Protein AF-A0A0G0T433-F1 (afdb_monomer_lite)

Radius of gyration: 14.04 Å; chains: 1; bounding box: 41×18×37 Å

Sequence (65 aa):
MHRLHQPLKVMTILGTRPEIIRLSCVLPKMDEYFDHVIVYTNQSYDYELSQIFFNDLLQKRNLPS

pLDDT: mean 74.14, std 16.66, ra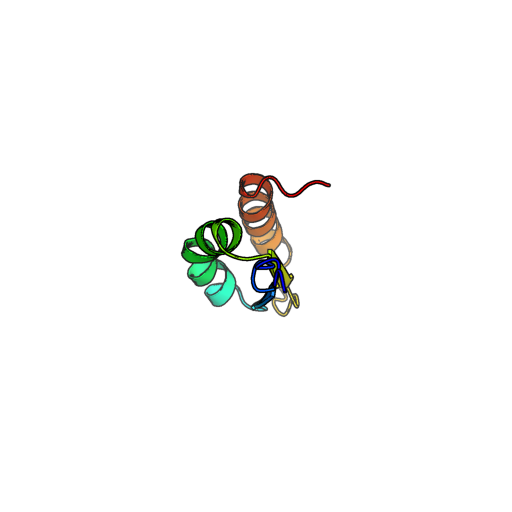nge [33.94, 95.0]

Foldseek 3Di:
DDPPPDQAEEEAEDEDPVCLVVCLVPVLVCVVRHNYHYHYPPNDPDDVVVVVSVCVSVVVNPDDD

Secondary structure (DSSP, 8-state):
-----PPPEEEEEE-SHHHHHHHHTTHHHHHHHSEEEEEE----S-HHHHHHHHHHHHHTTT---

Structure (mmCIF, N/CA/C/O backbone):
data_AF-A0A0G0T433-F1
#
_entry.id   AF-A0A0G0T433-F1
#
loop_
_atom_site.group_PDB
_atom_site.id
_atom_site.type_symbol
_atom_site.label_atom_id
_atom_site.label_alt_id
_atom_site.label_comp_id
_atom_site.label_asym_id
_atom_site.label_entity_id
_atom_site.label_seq_id
_atom_site.pdbx_PDB_ins_code
_atom_site.Cartn_x
_atom_site.Cartn_y
_atom_site.Cartn_z
_atom_site.occupancy
_atom_site.B_iso_or_equiv
_atom_site.auth_seq_id
_atom_site.auth_comp_id
_atom_site.auth_asym_id
_atom_site.auth_atom_id
_atom_site.pdbx_PDB_model_num
ATOM 1 N N . MET A 1 1 ? -26.182 -4.902 24.999 1.00 41.75 1 MET A N 1
ATOM 2 C CA . MET A 1 1 ? -25.163 -5.633 24.212 1.00 41.75 1 MET A CA 1
ATOM 3 C C . MET A 1 1 ? -24.285 -4.619 23.491 1.00 41.75 1 MET A C 1
ATOM 5 O O . MET A 1 1 ? -24.729 -4.045 22.508 1.00 41.75 1 MET A O 1
ATOM 9 N N . HIS A 1 2 ? -23.083 -4.335 23.999 1.00 48.28 2 HIS A N 1
ATOM 10 C CA . HIS A 1 2 ? -22.146 -3.430 23.326 1.00 48.28 2 HIS A CA 1
ATOM 11 C C . HIS A 1 2 ? -21.411 -4.194 22.220 1.00 48.28 2 HIS A C 1
ATOM 13 O O . HIS A 1 2 ? -20.462 -4.924 22.492 1.00 48.28 2 HIS A O 1
ATOM 19 N N . ARG A 1 3 ? -21.847 -4.038 20.965 1.00 58.16 3 ARG A N 1
ATOM 20 C CA . ARG A 1 3 ? -20.999 -4.362 19.814 1.00 58.16 3 ARG A CA 1
ATOM 21 C C . ARG A 1 3 ? -19.957 -3.247 19.731 1.00 58.16 3 ARG A C 1
ATOM 23 O O . ARG A 1 3 ? -20.254 -2.156 19.253 1.00 58.16 3 ARG A O 1
ATOM 30 N N . LEU A 1 4 ? -18.771 -3.500 20.283 1.00 65.62 4 LEU A N 1
ATOM 31 C CA . LEU A 1 4 ? -17.592 -2.672 20.042 1.00 65.62 4 LEU A CA 1
ATOM 32 C C . LEU A 1 4 ? -17.401 -2.638 18.520 1.00 65.62 4 LEU A C 1
ATOM 34 O O . LEU A 1 4 ? -17.200 -3.688 17.911 1.00 65.62 4 LEU A O 1
ATOM 38 N N . HIS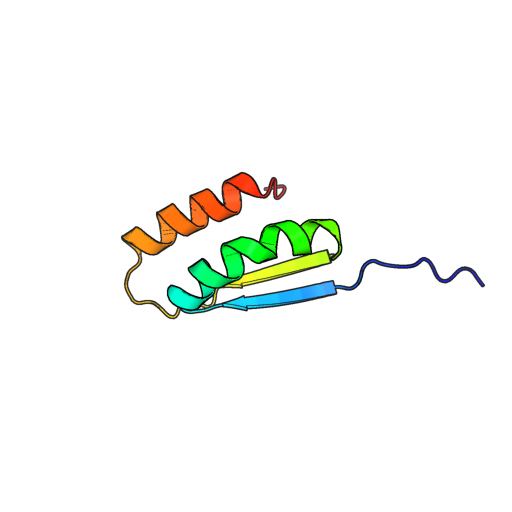 A 1 5 ? -17.578 -1.472 17.898 1.00 67.69 5 HIS A N 1
ATOM 39 C CA . HIS A 1 5 ? -17.332 -1.310 16.468 1.00 67.69 5 HIS A CA 1
ATOM 40 C C . HIS A 1 5 ? -15.834 -1.485 16.246 1.00 67.69 5 HIS A C 1
ATOM 42 O O . HIS A 1 5 ? -15.055 -0.567 16.484 1.00 67.69 5 HIS A O 1
ATOM 48 N N . GLN A 1 6 ? -15.427 -2.695 15.870 1.00 78.12 6 GLN A N 1
ATOM 49 C CA . GLN A 1 6 ? -14.059 -2.931 15.443 1.00 78.12 6 GLN A CA 1
ATOM 50 C C . GLN A 1 6 ? -13.890 -2.366 14.029 1.00 78.12 6 GLN A C 1
ATOM 52 O O . GLN A 1 6 ? -14.799 -2.541 13.208 1.00 78.12 6 GLN A O 1
ATOM 57 N N . PRO A 1 7 ? -12.772 -1.677 13.745 1.00 82.38 7 PRO A N 1
ATOM 58 C CA . PRO A 1 7 ? -12.475 -1.215 12.398 1.00 82.38 7 PRO A CA 1
ATOM 59 C C . PRO A 1 7 ? -12.472 -2.408 11.438 1.00 82.38 7 PRO A C 1
ATOM 61 O O . PRO A 1 7 ? -12.015 -3.503 11.777 1.00 82.38 7 PRO A O 1
ATOM 64 N N . LEU A 1 8 ? -13.032 -2.208 10.244 1.00 93.56 8 LEU A N 1
ATOM 65 C CA . LEU A 1 8 ? -13.068 -3.249 9.225 1.00 93.56 8 LEU A CA 1
ATOM 66 C C . LEU A 1 8 ? -11.632 -3.559 8.786 1.00 93.56 8 LEU A C 1
ATOM 68 O O . LEU A 1 8 ? -10.883 -2.651 8.422 1.00 93.56 8 LEU A O 1
ATOM 72 N N . LYS A 1 9 ? -11.274 -4.845 8.810 1.00 94.19 9 LYS A N 1
ATOM 73 C CA . LYS A 1 9 ? -9.979 -5.324 8.329 1.00 94.19 9 LYS A CA 1
ATOM 74 C C . LYS A 1 9 ? -9.990 -5.411 6.812 1.00 94.19 9 LYS A C 1
ATOM 76 O O . LYS A 1 9 ? -10.836 -6.105 6.246 1.00 94.19 9 LYS A O 1
ATOM 81 N N . VAL A 1 10 ? -9.055 -4.727 6.164 1.00 95.00 10 VAL A N 1
ATOM 82 C CA . VAL A 1 10 ? -8.944 -4.680 4.702 1.00 95.00 10 VAL A CA 1
ATOM 83 C C . VAL A 1 10 ? -7.550 -5.131 4.293 1.00 95.00 10 VAL A C 1
ATOM 85 O O . VAL A 1 10 ? -6.562 -4.672 4.851 1.00 95.00 10 VAL A O 1
ATOM 88 N N . MET A 1 11 ? -7.466 -6.023 3.306 1.00 94.38 11 MET A N 1
ATOM 89 C CA . MET A 1 11 ? -6.200 -6.443 2.711 1.00 94.38 11 MET A CA 1
ATOM 90 C C . MET A 1 11 ? -6.133 -5.977 1.258 1.00 94.38 11 MET A C 1
ATOM 92 O O . MET A 1 11 ? -6.997 -6.340 0.460 1.00 94.38 11 MET A O 1
ATOM 96 N N . THR A 1 12 ? -5.089 -5.229 0.909 1.00 91.94 12 THR A N 1
ATOM 97 C CA . THR A 1 12 ? -4.800 -4.830 -0.472 1.00 91.94 12 THR A CA 1
ATOM 98 C C . THR A 1 12 ? -3.616 -5.629 -0.998 1.00 91.94 12 THR A C 1
ATOM 100 O O . THR A 1 12 ? -2.508 -5.526 -0.473 1.00 91.94 12 THR A O 1
ATOM 103 N N . ILE A 1 13 ? -3.846 -6.427 -2.042 1.00 89.75 13 ILE A N 1
ATOM 104 C CA . ILE A 1 13 ? -2.810 -7.220 -2.710 1.00 89.75 13 ILE A CA 1
ATOM 105 C C . ILE A 1 13 ? -2.394 -6.495 -3.988 1.00 89.75 13 ILE A C 1
ATOM 107 O O . ILE A 1 13 ? -3.250 -6.089 -4.772 1.00 89.75 13 ILE A O 1
ATOM 111 N N . LEU A 1 14 ? -1.091 -6.343 -4.196 1.00 87.56 14 LEU A N 1
ATOM 112 C CA . LEU A 1 14 ? -0.524 -5.750 -5.404 1.00 87.56 14 LEU A CA 1
ATOM 113 C C . LEU A 1 14 ? 0.7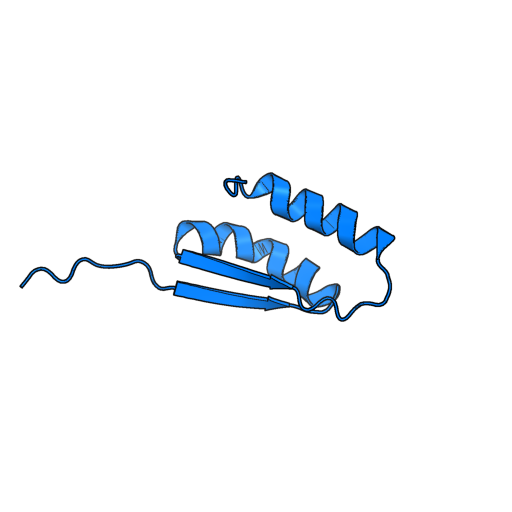29 -6.506 -5.847 1.00 87.56 14 LEU A C 1
ATOM 115 O O . LEU A 1 14 ? 1.467 -7.042 -5.024 1.00 87.56 14 LEU A O 1
ATOM 119 N N . GLY A 1 15 ? 0.974 -6.551 -7.150 1.00 80.56 15 GLY A N 1
ATOM 120 C CA . GLY A 1 15 ? 2.070 -7.306 -7.753 1.00 80.56 15 GLY A CA 1
ATOM 121 C C . GLY A 1 15 ? 2.764 -6.595 -8.909 1.00 80.56 15 GLY A C 1
ATOM 122 O O . GLY A 1 15 ? 3.847 -7.025 -9.303 1.00 80.56 15 GLY A O 1
ATOM 123 N N . THR A 1 16 ? 2.190 -5.507 -9.435 1.00 81.31 16 THR A N 1
ATOM 124 C CA . THR A 1 16 ? 2.741 -4.791 -10.595 1.00 81.31 16 THR A CA 1
ATOM 125 C C . THR A 1 16 ? 3.007 -3.307 -10.323 1.00 81.31 16 THR A C 1
ATOM 127 O O . THR A 1 16 ? 2.381 -2.664 -9.480 1.00 81.31 16 THR A O 1
ATOM 130 N N . ARG A 1 17 ? 3.937 -2.715 -11.083 1.00 80.38 17 ARG A N 1
ATOM 131 C CA . ARG A 1 17 ? 4.291 -1.290 -10.963 1.00 80.38 17 ARG A CA 1
ATOM 132 C C . ARG A 1 17 ? 3.113 -0.332 -11.234 1.00 80.38 17 ARG A C 1
ATOM 134 O O . ARG A 1 17 ? 2.967 0.626 -10.475 1.00 80.38 17 ARG A O 1
ATOM 141 N N . PRO A 1 18 ? 2.230 -0.566 -12.229 1.00 84.69 18 PRO A N 1
ATOM 142 C CA . PRO A 1 18 ? 1.023 0.246 -12.402 1.00 84.69 18 PRO A CA 1
ATOM 143 C C . PRO A 1 18 ? 0.046 0.170 -11.220 1.00 84.69 18 PRO A C 1
ATOM 145 O O . PRO A 1 18 ? -0.568 1.183 -10.885 1.00 84.69 18 PRO A O 1
ATOM 148 N N . GLU A 1 19 ? -0.092 -0.990 -10.569 1.00 86.75 19 GLU A N 1
ATOM 149 C CA . GLU A 1 19 ? -0.911 -1.132 -9.355 1.00 86.75 19 GLU A CA 1
ATOM 150 C C . GLU A 1 19 ? -0.334 -0.313 -8.203 1.00 86.75 19 GLU A C 1
ATOM 152 O O . GLU A 1 19 ? -1.072 0.459 -7.595 1.00 86.75 19 GLU A O 1
ATOM 157 N N . ILE A 1 20 ? 0.980 -0.408 -7.958 1.00 82.75 20 ILE A N 1
ATOM 158 C CA . ILE A 1 20 ? 1.676 0.384 -6.930 1.00 82.75 20 ILE A CA 1
ATOM 159 C C . ILE A 1 20 ? 1.414 1.881 -7.137 1.00 82.75 20 ILE A C 1
ATOM 161 O O . ILE A 1 20 ? 1.003 2.573 -6.206 1.00 82.75 20 ILE A O 1
ATOM 165 N N . ILE A 1 21 ? 1.611 2.380 -8.362 1.00 83.38 21 ILE A N 1
ATOM 166 C CA . ILE A 1 21 ? 1.438 3.804 -8.678 1.00 83.38 21 ILE A CA 1
ATOM 167 C C . ILE A 1 21 ? -0.010 4.236 -8.436 1.00 83.38 21 ILE A C 1
ATOM 169 O O . ILE A 1 21 ? -0.245 5.223 -7.743 1.00 83.38 21 ILE A O 1
ATOM 173 N N . ARG A 1 22 ? -0.993 3.493 -8.956 1.00 88.62 22 ARG A N 1
ATOM 174 C CA . ARG A 1 22 ? -2.415 3.847 -8.808 1.00 88.62 22 ARG A CA 1
ATOM 175 C C . ARG A 1 22 ? -2.891 3.777 -7.360 1.00 88.62 22 ARG A C 1
ATOM 177 O O . ARG A 1 22 ? -3.655 4.637 -6.929 1.00 88.62 22 ARG A O 1
ATOM 184 N N . LEU A 1 23 ? -2.456 2.761 -6.620 1.00 90.19 23 LEU A N 1
ATOM 185 C CA . LEU A 1 23 ? -2.876 2.550 -5.240 1.00 90.19 23 LEU A CA 1
ATOM 186 C C . LEU A 1 23 ? -2.171 3.514 -4.284 1.00 90.19 23 LEU A C 1
ATOM 188 O O . LEU A 1 23 ? -2.781 3.905 -3.295 1.00 90.19 23 LEU A O 1
ATOM 192 N N . SER A 1 24 ? -0.961 3.993 -4.598 1.00 86.06 24 SER A N 1
ATOM 193 C CA . SER A 1 24 ? -0.230 4.958 -3.756 1.00 86.06 24 SER A CA 1
ATOM 194 C C . SER A 1 24 ? -1.047 6.198 -3.362 1.00 86.06 24 SER A C 1
ATOM 196 O O . SER A 1 24 ? -0.881 6.712 -2.260 1.00 86.06 24 SER A O 1
ATOM 198 N N . CYS A 1 25 ? -1.983 6.637 -4.209 1.00 87.12 25 CYS A N 1
ATOM 199 C CA . CYS A 1 25 ? -2.880 7.758 -3.926 1.00 87.12 25 CYS A CA 1
ATOM 200 C C . CYS A 1 25 ? -4.001 7.434 -2.920 1.00 87.12 25 CYS A C 1
ATOM 202 O O . CYS A 1 25 ? -4.545 8.346 -2.305 1.00 87.12 25 CYS A O 1
ATOM 204 N N . VAL A 1 26 ? -4.382 6.161 -2.773 1.00 90.56 26 VAL A N 1
ATOM 205 C CA . VAL A 1 26 ? -5.563 5.723 -2.004 1.0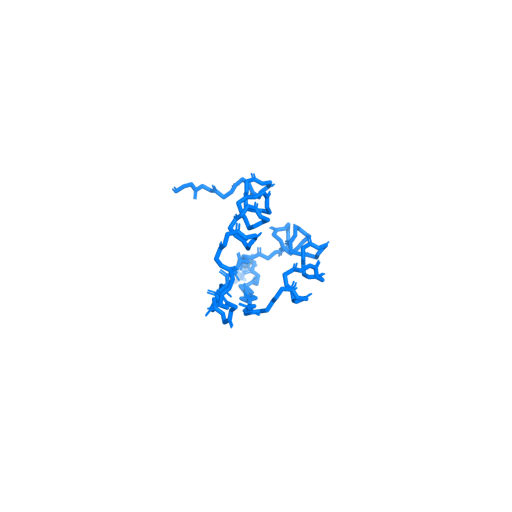0 90.56 26 VAL A CA 1
ATOM 206 C C . VAL A 1 26 ? -5.169 5.014 -0.708 1.00 90.56 26 VAL A C 1
ATOM 208 O O . VAL A 1 26 ? -5.847 5.182 0.303 1.00 90.56 26 VAL A O 1
ATOM 211 N N . LEU A 1 27 ? -4.052 4.277 -0.704 1.00 89.88 27 LEU A N 1
ATOM 212 C CA . LEU A 1 27 ? -3.557 3.540 0.465 1.00 89.88 27 LEU A CA 1
ATOM 213 C C . LEU A 1 27 ? -3.409 4.418 1.730 1.00 89.88 27 LEU A C 1
ATOM 215 O O . LEU A 1 27 ? -3.829 3.943 2.781 1.00 89.88 27 LEU A O 1
ATOM 219 N N . PRO A 1 28 ? -2.916 5.680 1.675 1.00 88.31 28 PRO A N 1
ATOM 220 C CA . PRO A 1 28 ? -2.846 6.538 2.864 1.00 88.31 28 PRO A CA 1
ATOM 221 C C . PRO A 1 28 ? -4.225 6.809 3.462 1.00 88.31 28 PRO A C 1
ATOM 223 O O . PRO A 1 28 ? -4.403 6.779 4.673 1.00 88.31 28 PRO A O 1
ATOM 226 N N . LYS A 1 29 ? -5.228 7.012 2.600 1.00 89.69 29 LYS A N 1
ATOM 227 C CA . LYS A 1 29 ? -6.597 7.244 3.047 1.00 89.69 29 LYS A CA 1
ATOM 228 C C . LYS A 1 29 ? -7.195 5.978 3.647 1.00 89.69 29 LYS A C 1
ATOM 230 O O . LYS A 1 29 ? -7.942 6.070 4.608 1.00 89.69 29 LYS A O 1
ATOM 235 N N . MET A 1 30 ? -6.860 4.801 3.115 1.00 91.69 30 MET A N 1
ATOM 236 C CA . MET A 1 30 ? -7.329 3.534 3.679 1.00 91.69 30 MET A CA 1
ATOM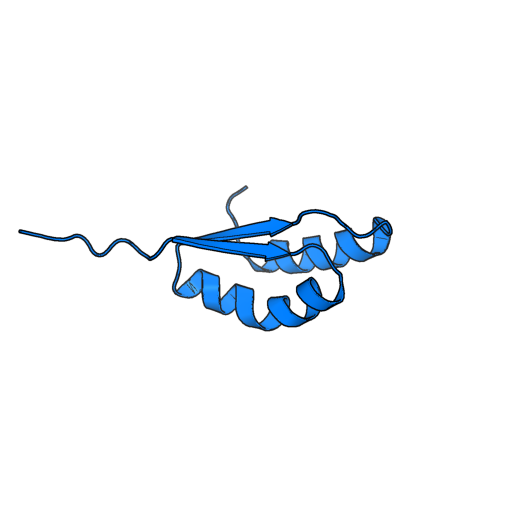 237 C C . MET A 1 30 ? -6.811 3.300 5.101 1.00 91.69 30 MET A C 1
ATOM 239 O O . MET A 1 30 ? -7.571 2.806 5.927 1.00 91.69 30 MET A O 1
ATOM 243 N N . ASP A 1 31 ? -5.583 3.716 5.411 1.00 86.56 31 ASP A N 1
ATOM 244 C CA . ASP A 1 31 ? -5.016 3.566 6.761 1.00 86.56 31 ASP A CA 1
ATOM 245 C C . ASP A 1 31 ? -5.734 4.414 7.817 1.00 86.56 31 ASP A C 1
ATOM 247 O O . ASP A 1 31 ? -5.721 4.074 8.995 1.00 86.56 31 ASP A O 1
ATOM 251 N N . GLU A 1 32 ? -6.373 5.515 7.410 1.00 90.12 32 GLU A N 1
ATOM 252 C CA . GLU A 1 32 ? -7.141 6.372 8.319 1.00 90.12 32 GLU A CA 1
ATOM 253 C C . GLU A 1 32 ? -8.484 5.745 8.736 1.00 90.12 32 GLU A C 1
ATOM 255 O O . GLU A 1 32 ? -9.005 6.072 9.802 1.00 90.12 32 GLU A O 1
ATOM 260 N N . TYR A 1 33 ? -9.070 4.874 7.903 1.00 90.94 33 TYR A N 1
ATOM 261 C CA . TYR A 1 33 ? -10.429 4.343 8.116 1.00 90.94 33 TYR A CA 1
ATOM 262 C C . TYR A 1 33 ? -10.489 2.838 8.378 1.00 90.94 33 TYR A C 1
ATOM 264 O O . TYR A 1 33 ? -11.519 2.350 8.850 1.00 90.94 33 TYR A O 1
ATOM 272 N N . PHE A 1 34 ? -9.427 2.095 8.067 1.00 92.69 34 PHE A N 1
ATOM 273 C CA . PHE A 1 34 ? -9.416 0.637 8.112 1.00 92.69 34 PHE A CA 1
ATOM 274 C C . PHE A 1 34 ? -8.202 0.106 8.867 1.00 92.69 34 PHE A C 1
ATOM 276 O O . PHE A 1 34 ? -7.125 0.696 8.845 1.00 92.69 34 PHE A O 1
ATOM 283 N N . ASP A 1 35 ? -8.368 -1.070 9.475 1.00 91.81 35 ASP A N 1
ATOM 284 C CA . ASP A 1 35 ? -7.230 -1.895 9.883 1.00 91.81 35 ASP A CA 1
ATOM 285 C C . ASP A 1 35 ? -6.675 -2.555 8.611 1.00 91.81 35 ASP A C 1
ATOM 287 O O . ASP A 1 35 ? -7.187 -3.571 8.128 1.00 91.81 35 ASP A O 1
ATOM 291 N N . HIS A 1 36 ? -5.737 -1.858 7.973 1.00 92.38 36 HIS A N 1
ATOM 292 C CA . HIS A 1 36 ? -5.364 -2.081 6.585 1.00 92.38 36 HIS A CA 1
ATOM 293 C C . HIS A 1 36 ? -4.000 -2.764 6.453 1.00 92.38 36 HIS A C 1
ATOM 295 O O . HIS A 1 36 ? -2.974 -2.259 6.906 1.00 92.38 36 HIS A O 1
ATOM 301 N N . VAL A 1 37 ? -3.987 -3.908 5.769 1.00 90.38 37 VAL A N 1
ATOM 302 C CA . VAL A 1 37 ? -2.791 -4.703 5.474 1.00 90.38 37 VAL A CA 1
ATOM 303 C C . VAL A 1 37 ? -2.497 -4.647 3.981 1.00 90.38 37 VAL A C 1
ATOM 305 O O . VAL A 1 37 ? -3.386 -4.845 3.155 1.00 90.38 37 VAL A O 1
ATOM 308 N N . ILE A 1 38 ? -1.234 -4.436 3.623 1.00 87.75 38 ILE A N 1
ATOM 309 C CA . ILE A 1 38 ? -0.780 -4.460 2.233 1.00 87.75 38 ILE A CA 1
ATOM 310 C C . ILE A 1 38 ? 0.081 -5.699 2.015 1.00 87.75 38 ILE A C 1
ATOM 312 O O . ILE A 1 38 ? 1.027 -5.938 2.762 1.00 87.75 38 ILE A O 1
ATOM 316 N N . VAL A 1 39 ? -0.222 -6.465 0.970 1.00 86.88 39 VAL A N 1
ATOM 317 C CA . VAL A 1 39 ? 0.570 -7.623 0.552 1.00 86.88 39 VAL A CA 1
ATOM 318 C C . VAL A 1 39 ? 1.132 -7.352 -0.833 1.00 86.88 39 VAL A C 1
ATOM 320 O O . VAL A 1 39 ? 0.394 -7.268 -1.813 1.00 86.88 39 VAL A O 1
ATOM 323 N N . TYR A 1 40 ? 2.454 -7.231 -0.913 1.00 81.94 40 TYR A N 1
ATOM 324 C CA . TYR A 1 40 ? 3.153 -7.135 -2.184 1.00 81.94 40 TYR A CA 1
ATOM 325 C C . TYR A 1 40 ? 3.626 -8.519 -2.627 1.00 81.94 40 TYR A C 1
ATOM 327 O O . TYR A 1 40 ? 4.463 -9.131 -1.967 1.00 81.94 40 TYR A O 1
ATOM 335 N N . THR A 1 41 ? 3.102 -9.027 -3.743 1.00 80.69 41 THR A N 1
ATOM 336 C CA . THR A 1 41 ? 3.430 -10.374 -4.245 1.00 80.69 41 THR A CA 1
ATOM 337 C C . THR A 1 41 ? 4.694 -10.412 -5.102 1.00 80.69 41 THR A C 1
ATOM 339 O O . THR A 1 41 ? 5.029 -11.468 -5.627 1.00 80.69 41 THR A O 1
ATOM 342 N N . ASN A 1 42 ? 5.380 -9.274 -5.264 1.00 63.81 42 ASN A N 1
ATOM 343 C CA . ASN A 1 42 ? 6.651 -9.138 -5.976 1.00 63.81 42 ASN A CA 1
ATOM 344 C C . ASN A 1 42 ? 6.684 -9.839 -7.349 1.00 63.81 42 ASN A C 1
ATOM 346 O O . ASN A 1 42 ? 7.588 -10.620 -7.639 1.00 63.81 42 ASN A O 1
ATOM 350 N N . GLN A 1 43 ? 5.686 -9.577 -8.203 1.00 59.81 43 GLN A N 1
ATOM 351 C CA . GLN A 1 43 ? 5.626 -10.171 -9.547 1.00 59.81 43 GLN A CA 1
ATOM 352 C C . GLN A 1 43 ? 6.447 -9.404 -10.600 1.00 59.81 43 GLN A C 1
ATOM 354 O O . GLN A 1 43 ? 6.427 -9.7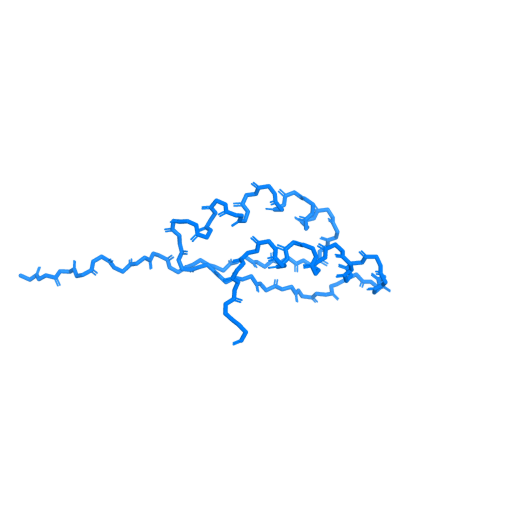69 -11.774 1.00 59.81 43 GLN A O 1
ATOM 359 N N . SER A 1 44 ? 7.197 -8.363 -10.216 1.00 56.44 44 SER A N 1
ATOM 360 C CA . SER A 1 44 ? 8.082 -7.625 -11.123 1.00 56.44 44 SER A CA 1
ATOM 361 C C . SER A 1 44 ? 9.543 -8.057 -10.976 1.00 56.44 44 SER A C 1
ATOM 363 O O . SER A 1 44 ? 10.124 -7.939 -9.903 1.00 56.44 44 SER A O 1
ATOM 365 N N . TYR A 1 45 ? 10.160 -8.463 -12.085 1.00 50.06 45 TYR A N 1
ATOM 366 C CA . TYR A 1 45 ? 11.564 -8.888 -12.210 1.00 50.06 45 TYR A CA 1
ATOM 367 C C . TYR A 1 45 ? 12.605 -7.757 -11.983 1.00 50.06 45 TYR A C 1
ATOM 369 O O . TYR A 1 45 ? 13.801 -7.988 -12.119 1.00 50.06 45 TYR A O 1
ATOM 377 N N . ASP A 1 46 ? 12.167 -6.531 -11.671 1.00 56.78 46 ASP A N 1
ATOM 378 C CA . ASP A 1 46 ? 12.992 -5.313 -11.625 1.00 56.78 46 ASP A CA 1
ATOM 379 C C . ASP A 1 46 ? 13.064 -4.762 -10.188 1.00 56.78 46 ASP A C 1
ATOM 381 O O . ASP A 1 46 ? 12.205 -4.008 -9.720 1.00 56.78 46 ASP A O 1
ATOM 385 N N . TYR A 1 47 ? 14.059 -5.259 -9.453 1.00 53.09 47 TYR A N 1
ATOM 386 C CA . TYR A 1 47 ? 14.189 -5.160 -7.995 1.00 53.09 47 TYR A CA 1
ATOM 387 C C . TYR A 1 47 ? 14.652 -3.768 -7.519 1.00 53.09 47 TYR A C 1
ATOM 389 O O . TYR A 1 47 ? 14.266 -3.313 -6.444 1.00 53.09 47 TYR A O 1
ATOM 397 N N . GLU A 1 48 ? 15.422 -3.058 -8.345 1.00 52.78 48 GLU A N 1
ATOM 398 C CA . GLU A 1 48 ? 16.136 -1.828 -7.968 1.00 52.78 48 GLU A CA 1
ATOM 399 C C . GLU A 1 48 ? 15.209 -0.599 -7.911 1.00 52.78 48 GLU A C 1
ATOM 401 O O . GLU A 1 48 ? 15.210 0.153 -6.936 1.00 52.78 48 GLU A O 1
ATOM 406 N N . LEU A 1 49 ? 14.347 -0.407 -8.919 1.00 54.50 49 LEU A N 1
ATOM 407 C CA . LEU A 1 49 ? 13.447 0.756 -8.971 1.00 54.50 49 LEU A CA 1
ATOM 408 C C . LEU A 1 49 ? 12.198 0.575 -8.088 1.00 54.50 49 LEU A C 1
ATOM 410 O O . LEU A 1 49 ? 11.630 1.548 -7.588 1.00 54.50 49 LEU A O 1
ATOM 414 N N . SER A 1 50 ? 11.765 -0.676 -7.894 1.00 59.03 50 SER A N 1
ATOM 415 C CA . SER A 1 50 ? 10.611 -1.013 -7.056 1.00 59.03 50 SER A CA 1
ATOM 416 C C . SER A 1 50 ? 10.901 -0.781 -5.575 1.00 59.03 50 SER A C 1
ATOM 418 O O . SER A 1 50 ? 10.019 -0.313 -4.860 1.00 59.03 50 SER A O 1
ATOM 420 N N . GLN A 1 51 ? 12.115 -1.079 -5.099 1.00 60.97 51 GLN A N 1
ATOM 421 C CA . GLN A 1 51 ? 12.451 -0.952 -3.679 1.00 60.97 51 GLN A CA 1
ATOM 422 C C . GLN A 1 51 ? 12.513 0.496 -3.200 1.00 60.97 51 GLN A C 1
ATOM 424 O O . GLN A 1 51 ? 12.008 0.779 -2.119 1.00 60.97 51 GLN A O 1
ATOM 429 N N . ILE A 1 52 ? 13.073 1.418 -3.988 1.00 61.25 52 ILE A N 1
ATOM 430 C CA . ILE A 1 52 ? 13.158 2.834 -3.592 1.00 61.25 52 ILE A CA 1
ATOM 431 C C . ILE A 1 52 ? 11.752 3.442 -3.509 1.00 61.25 52 ILE A C 1
ATOM 433 O O . ILE A 1 52 ? 11.402 4.053 -2.503 1.00 61.25 52 ILE A O 1
ATOM 437 N N . PHE A 1 53 ? 10.901 3.188 -4.511 1.00 64.44 53 PHE A N 1
ATOM 438 C CA . PHE A 1 53 ? 9.516 3.668 -4.502 1.00 64.44 53 PHE A CA 1
ATOM 439 C C . PHE A 1 53 ? 8.702 3.061 -3.352 1.00 64.44 53 PHE A C 1
ATOM 441 O O . PHE A 1 53 ? 7.897 3.745 -2.723 1.00 64.44 53 PHE A O 1
ATOM 448 N N . PHE A 1 54 ? 8.911 1.774 -3.065 1.00 63.91 54 PHE A N 1
ATOM 449 C CA . PHE A 1 54 ? 8.228 1.086 -1.976 1.00 63.91 54 PHE A CA 1
ATOM 450 C C . PHE A 1 54 ? 8.704 1.574 -0.605 1.00 63.91 54 PHE A C 1
ATOM 452 O O . PHE A 1 54 ? 7.874 1.820 0.264 1.00 63.91 54 PHE A O 1
ATOM 459 N N . ASN A 1 55 ? 10.008 1.790 -0.425 1.00 66.50 55 ASN A N 1
ATOM 460 C CA . ASN A 1 55 ? 10.566 2.345 0.805 1.00 66.50 55 ASN A CA 1
ATOM 461 C C . ASN A 1 55 ? 10.062 3.767 1.059 1.00 66.50 55 ASN A C 1
ATOM 463 O O . ASN A 1 55 ? 9.681 4.061 2.186 1.00 66.50 55 ASN A O 1
ATOM 467 N N . ASP A 1 56 ? 9.965 4.611 0.030 1.00 66.44 56 ASP A N 1
ATOM 468 C CA . ASP A 1 56 ? 9.392 5.956 0.156 1.00 66.44 56 ASP A CA 1
ATOM 469 C C . ASP A 1 56 ? 7.890 5.918 0.475 1.00 66.44 56 ASP A C 1
ATOM 471 O O . ASP A 1 56 ? 7.392 6.704 1.289 1.00 66.44 56 ASP A O 1
ATOM 475 N N . LEU A 1 57 ? 7.150 4.996 -0.152 1.00 68.06 57 LEU A N 1
ATOM 476 C CA . LEU A 1 57 ? 5.726 4.796 0.114 1.00 68.06 57 LEU A CA 1
ATOM 477 C C . LEU A 1 57 ? 5.492 4.289 1.544 1.00 68.06 57 LEU A C 1
ATOM 479 O O . LEU A 1 57 ? 4.564 4.751 2.203 1.00 68.06 57 LEU A O 1
ATOM 483 N N . LEU A 1 58 ? 6.324 3.363 2.029 1.00 66.81 58 LEU A N 1
ATOM 484 C CA . LEU A 1 58 ? 6.233 2.798 3.374 1.00 66.81 58 LEU A CA 1
ATOM 485 C C . LEU A 1 58 ? 6.743 3.745 4.465 1.00 66.81 58 LEU A C 1
ATOM 487 O O . LEU A 1 58 ? 6.099 3.839 5.508 1.00 66.81 58 LEU A O 1
ATOM 491 N N . GLN A 1 59 ? 7.833 4.487 4.240 1.00 60.88 59 GLN A N 1
ATOM 492 C CA . GLN A 1 59 ? 8.354 5.459 5.214 1.00 60.88 59 GLN A CA 1
ATOM 493 C C . GLN A 1 59 ? 7.317 6.523 5.564 1.00 60.88 59 GLN A C 1
ATOM 495 O O . GLN A 1 59 ? 7.202 6.925 6.719 1.00 60.88 59 GLN A O 1
ATOM 500 N N . LYS A 1 60 ? 6.515 6.953 4.586 1.00 58.41 60 LYS A N 1
ATOM 501 C CA . LYS A 1 60 ? 5.448 7.936 4.813 1.00 58.41 60 LYS A CA 1
ATOM 502 C C . LYS A 1 60 ? 4.271 7.400 5.631 1.00 58.41 60 LYS A C 1
ATOM 504 O O . LYS A 1 60 ? 3.411 8.189 6.010 1.00 58.41 60 LYS A O 1
ATOM 509 N N . ARG A 1 61 ? 4.208 6.091 5.901 1.00 63.34 61 ARG A N 1
ATOM 510 C CA . ARG A 1 61 ? 3.057 5.449 6.552 1.00 63.34 61 ARG A CA 1
ATOM 511 C C . ARG A 1 61 ? 3.189 5.288 8.072 1.00 63.34 61 ARG A C 1
ATOM 513 O O . ARG A 1 61 ? 2.239 4.799 8.666 1.00 63.34 61 ARG A O 1
ATOM 520 N N . ASN A 1 62 ? 4.292 5.703 8.720 1.00 48.16 62 ASN A N 1
ATOM 521 C CA . ASN A 1 62 ? 4.497 5.542 10.178 1.00 48.16 62 ASN A CA 1
ATOM 522 C C . ASN A 1 62 ? 4.079 4.141 10.687 1.00 48.16 62 ASN A C 1
ATOM 524 O O . ASN A 1 62 ? 3.454 4.022 11.742 1.00 48.16 62 ASN A O 1
ATOM 528 N N . LEU A 1 63 ? 4.369 3.075 9.927 1.00 47.47 63 LEU A N 1
ATOM 529 C CA . LEU A 1 63 ? 4.130 1.728 10.440 1.00 47.47 63 LEU A CA 1
ATOM 530 C C . LEU A 1 63 ? 5.127 1.481 11.581 1.00 47.47 63 LEU A C 1
ATOM 532 O O . LEU A 1 63 ? 6.323 1.705 11.373 1.00 47.47 63 LEU A O 1
ATOM 536 N N . PRO A 1 64 ? 4.677 1.040 12.770 1.00 33.94 64 PRO A N 1
ATOM 537 C CA . PRO A 1 64 ? 5.599 0.563 13.786 1.00 33.94 64 PRO A CA 1
ATOM 538 C C . PRO A 1 64 ? 6.404 -0.606 13.206 1.00 33.94 64 PRO A C 1
ATOM 540 O O . PRO A 1 64 ? 5.835 -1.515 12.599 1.00 33.94 64 PRO A O 1
ATOM 543 N N . SER A 1 65 ? 7.727 -0.501 13.351 1.00 39.66 65 SER A N 1
ATOM 544 C CA . SER A 1 65 ? 8.726 -1.521 13.011 1.00 39.66 65 SER A CA 1
ATOM 545 C C . SER A 1 65 ? 8.449 -2.857 13.683 1.00 39.66 65 SER A C 1
ATOM 547 O O . SER A 1 65 ? 8.129 -2.807 14.895 1.00 39.66 65 SER A O 1
#